Protein AF-A0A7S3S0P4-F1 (afdb_monomer_lite)

Foldseek 3Di:
DVVVVVVVVVLVVVVVVLCVVLVVLVVVLVVCVVVLVPDPDVVVSVVVVVVSVVSVVVNVVVVVVSVVVVVVVVVVVVVVVVVVVVVVCCQAQFDQDPNDTDHHPVRVVVVVVVVVVVVVVVVVVVVVVVVVVVVVVVVVVVVVVVVVVVVVVVVVVVVVVVVVVVVVVVVD

Secondary structure (DSSP, 8-state):
-HHHHHHHHHHHHHHHHHHHHHHHHHHHHHHHHHHHHT---HHHHHHHHHHHHHHHHHHHHHHHHHHHHHHHHHHHHHHHHHHHHHHHHHHHH-EEETTEEE--HHHHHHHHHHHHHHHHHHHHHHHHHHHHHHHHHHHHHHHHHHHHHHHHHHHHHHHHHHHHHHHHHHT-

Sequence (172 aa):
RIVEENNRLDRYEALQIEAVTSGRKNAAIEMKWADLLNMDIPQELNDTLQFQKNACNQIIETKDRRIRDFQTELKNKDEEYVKMLKQQAADIGGETRGGKVSPGIIGKMREQYHTLRRHYEHQLEEIEAAFEAERAEHLRKNKEDIEELFEKRRHMEESEFLEKRQERERGF

pLDDT: mean 92.05, std 7.67, range [45.62, 98.06]

Radius of gyration: 51.91 Å; chains: 1; bounding box: 115×18×142 Å

Organism: NCBI:txid141414

InterPro domains:
  IPR039505 Dynein regulatory complex protein 1/2, N-terminal [PF14772] (3-92)
  IPR039750 Dynein regulatory complex protein [PTHR21625] (4-169)

Structure (mmCIF, N/CA/C/O backbone):
data_AF-A0A7S3S0P4-F1
#
_entry.id   AF-A0A7S3S0P4-F1
#
loop_
_atom_site.group_PDB
_atom_site.id
_atom_site.type_symbol
_atom_site.label_atom_id
_atom_site.label_alt_id
_atom_site.label_comp_id
_atom_site.label_asym_id
_atom_site.label_entity_id
_atom_site.label_seq_id
_atom_site.pdbx_PDB_ins_code
_atom_site.Cartn_x
_atom_site.Cartn_y
_atom_site.Cartn_z
_atom_site.occupancy
_atom_site.B_iso_or_equiv
_atom_site.auth_seq_id
_atom_site.auth_comp_id
_atom_site.auth_asym_id
_atom_site.auth_atom_id
_atom_site.pdbx_PDB_model_num
ATOM 1 N N . ARG A 1 1 ? 4.643 5.233 11.124 1.00 70.44 1 ARG A N 1
ATOM 2 C CA . ARG A 1 1 ? 5.367 4.404 12.121 1.00 70.44 1 ARG A CA 1
ATOM 3 C C . ARG A 1 1 ? 5.301 5.027 13.513 1.00 70.44 1 ARG A C 1
ATOM 5 O O . ARG A 1 1 ? 4.556 4.492 14.307 1.00 70.44 1 ARG A O 1
ATOM 12 N N . ILE A 1 2 ? 5.943 6.171 13.791 1.00 83.50 2 ILE A N 1
ATOM 13 C CA . ILE A 1 2 ? 5.900 6.803 15.134 1.00 83.50 2 ILE A CA 1
ATOM 14 C C . ILE A 1 2 ? 4.466 7.154 15.577 1.00 83.50 2 ILE A C 1
ATOM 16 O O . ILE A 1 2 ? 4.064 6.803 16.675 1.00 83.50 2 ILE A O 1
ATOM 20 N N . VAL A 1 3 ? 3.668 7.769 14.698 1.00 85.38 3 VAL A N 1
ATOM 21 C CA . VAL A 1 3 ? 2.269 8.138 15.005 1.00 85.38 3 VAL A CA 1
ATOM 22 C C . VAL A 1 3 ? 1.397 6.917 15.312 1.00 85.38 3 VAL A C 1
ATOM 24 O O . VAL A 1 3 ? 0.601 6.935 16.236 1.00 85.38 3 VAL A O 1
ATOM 27 N N . GLU A 1 4 ? 1.561 5.833 14.558 1.00 85.38 4 GLU A N 1
ATOM 28 C CA . GLU A 1 4 ? 0.773 4.611 14.751 1.00 85.38 4 GLU A CA 1
ATOM 29 C C . GLU A 1 4 ? 1.174 3.853 16.017 1.00 85.38 4 GLU A C 1
ATOM 31 O O . GLU A 1 4 ? 0.318 3.288 16.695 1.00 85.38 4 GLU A O 1
ATOM 36 N N . GLU A 1 5 ? 2.460 3.898 16.360 1.00 88.50 5 GLU A N 1
ATOM 37 C CA . GLU A 1 5 ? 2.969 3.360 17.616 1.00 88.50 5 GLU A CA 1
ATOM 38 C C . GLU A 1 5 ? 2.423 4.147 18.814 1.00 88.50 5 GLU A C 1
ATOM 40 O O . GLU A 1 5 ? 1.915 3.538 19.752 1.00 88.50 5 GLU A O 1
ATOM 45 N N . ASN A 1 6 ? 2.428 5.483 18.746 1.00 91.25 6 ASN A N 1
ATOM 46 C CA . ASN A 1 6 ? 1.815 6.335 19.768 1.00 91.25 6 ASN A CA 1
ATOM 47 C C . ASN A 1 6 ? 0.318 6.046 19.905 1.00 91.25 6 ASN A C 1
ATOM 49 O O . ASN A 1 6 ? -0.144 5.746 20.999 1.00 91.25 6 ASN A O 1
ATOM 53 N N . ASN A 1 7 ? -0.420 5.993 18.793 1.00 88.81 7 ASN A N 1
ATOM 54 C CA . ASN A 1 7 ? -1.842 5.656 18.825 1.00 88.81 7 ASN A CA 1
ATOM 55 C C . ASN A 1 7 ? -2.086 4.269 19.443 1.00 88.81 7 ASN A C 1
ATOM 57 O O . ASN A 1 7 ? -3.104 4.053 20.095 1.00 88.81 7 ASN A O 1
ATOM 61 N N . ARG A 1 8 ? -1.181 3.299 19.243 1.00 91.00 8 ARG A N 1
ATOM 62 C CA . ARG A 1 8 ? -1.280 1.979 19.886 1.00 91.00 8 ARG A CA 1
ATOM 63 C C . ARG A 1 8 ? -1.091 2.072 21.397 1.00 91.00 8 ARG A C 1
ATOM 65 O O . ARG A 1 8 ? -1.826 1.406 22.125 1.00 91.00 8 ARG A O 1
ATOM 72 N N . LEU A 1 9 ? -0.129 2.869 21.851 1.00 93.69 9 LEU A N 1
ATOM 73 C CA . LEU A 1 9 ? 0.117 3.108 23.272 1.00 93.69 9 LEU A CA 1
ATOM 74 C C . LEU A 1 9 ? -1.079 3.806 23.929 1.00 93.69 9 LEU A C 1
ATOM 76 O O . LEU A 1 9 ? -1.576 3.303 24.932 1.00 93.69 9 LEU A O 1
ATOM 80 N N . ASP A 1 10 ? -1.627 4.849 23.304 1.00 91.94 10 ASP A N 1
ATOM 81 C CA . ASP A 1 10 ? -2.805 5.571 23.804 1.00 91.94 10 ASP A CA 1
ATOM 82 C C . ASP A 1 10 ? -4.026 4.643 23.939 1.00 91.94 10 ASP A C 1
ATOM 84 O O . ASP A 1 10 ? -4.786 4.695 24.913 1.00 91.94 10 ASP A O 1
ATOM 88 N N . ARG A 1 11 ? -4.217 3.725 22.976 1.00 91.44 11 ARG A N 1
ATOM 89 C CA . ARG A 1 11 ? -5.277 2.704 23.051 1.00 91.44 11 ARG A CA 1
ATOM 90 C C . ARG A 1 11 ? -5.105 1.787 24.256 1.00 91.44 11 ARG A C 1
ATOM 92 O O . ARG A 1 11 ? -6.102 1.464 24.910 1.00 91.44 11 ARG A O 1
ATOM 99 N N . TYR A 1 12 ? -3.870 1.355 24.501 1.00 94.12 12 TYR A N 1
ATOM 100 C CA . TYR A 1 12 ? -3.522 0.463 25.599 1.00 94.12 12 TYR A CA 1
ATOM 101 C C . TYR A 1 12 ? -3.721 1.150 26.952 1.00 94.12 12 TYR A C 1
ATOM 103 O O . TYR A 1 12 ? -4.378 0.595 27.832 1.00 94.12 12 TYR A O 1
ATOM 111 N N . GLU A 1 13 ? -3.240 2.385 27.089 1.00 95.06 13 GLU A N 1
ATOM 112 C CA . GLU A 1 13 ? -3.401 3.180 28.304 1.00 95.06 13 GLU A CA 1
ATOM 113 C C . GLU A 1 13 ? -4.881 3.391 28.638 1.00 95.06 13 GLU A C 1
ATOM 115 O O . GLU A 1 13 ? -5.324 3.088 29.745 1.00 95.06 13 GLU A O 1
ATOM 120 N N . ALA A 1 14 ? -5.690 3.821 27.670 1.00 91.88 14 ALA A N 1
ATOM 121 C CA . ALA A 1 14 ? -7.108 4.048 27.925 1.00 91.88 14 ALA A CA 1
ATOM 122 C C . ALA A 1 14 ? -7.893 2.749 28.212 1.00 91.88 14 ALA A C 1
ATOM 124 O O . ALA A 1 14 ? -8.863 2.780 28.968 1.00 91.88 14 ALA A O 1
ATOM 125 N N . LEU A 1 15 ? -7.459 1.592 27.694 1.00 94.81 15 LEU A N 1
ATOM 126 C CA . LEU A 1 15 ? -7.995 0.286 28.107 1.00 94.81 15 LEU A CA 1
ATOM 127 C C . LEU A 1 15 ? -7.645 -0.048 29.558 1.00 94.81 15 LEU A C 1
ATOM 129 O O . LEU A 1 15 ? -8.496 -0.532 30.303 1.00 94.81 15 LEU A O 1
ATOM 133 N N . GLN A 1 16 ? -6.406 0.221 29.965 1.00 96.00 16 GLN A N 1
ATOM 134 C CA . GLN A 1 16 ? -5.958 -0.001 31.333 1.00 96.00 16 GLN A CA 1
ATOM 135 C C . GLN A 1 16 ? -6.712 0.901 32.318 1.00 96.00 16 GLN A C 1
ATOM 137 O O . GLN A 1 16 ? -7.158 0.430 33.365 1.00 96.00 16 GLN A O 1
ATOM 142 N N . ILE A 1 17 ? -6.915 2.174 31.967 1.00 94.62 17 ILE A N 1
ATOM 143 C CA . ILE A 1 17 ? -7.706 3.120 32.764 1.00 94.62 17 ILE A CA 1
ATOM 144 C C . ILE A 1 17 ? -9.149 2.630 32.913 1.00 94.62 17 ILE A C 1
ATOM 146 O O . ILE A 1 17 ? -9.667 2.613 34.033 1.00 94.62 17 ILE A O 1
ATOM 150 N N . GLU A 1 18 ? -9.793 2.198 31.824 1.00 94.56 18 GLU A N 1
ATOM 151 C CA . GLU A 1 18 ? -11.163 1.672 31.874 1.00 94.56 18 GLU A CA 1
ATOM 152 C C . GLU A 1 18 ? -11.242 0.401 32.729 1.00 94.56 18 GLU A C 1
ATOM 154 O O . GLU A 1 18 ? -12.129 0.283 33.574 1.00 94.56 18 GLU A O 1
ATOM 159 N N . ALA A 1 19 ? -10.284 -0.521 32.587 1.00 95.44 19 ALA A N 1
ATOM 160 C CA . ALA A 1 19 ? -10.232 -1.751 33.374 1.00 95.44 19 ALA A CA 1
ATOM 161 C C . ALA A 1 19 ? -10.102 -1.468 34.880 1.00 95.44 19 ALA A C 1
ATOM 163 O O . ALA A 1 19 ? -10.850 -2.027 35.685 1.00 95.44 19 ALA A O 1
ATOM 164 N N . VAL A 1 20 ? -9.200 -0.560 35.270 1.00 96.62 20 VAL A N 1
ATOM 165 C CA . VAL A 1 20 ? -9.016 -0.166 36.675 1.00 96.62 20 VAL A CA 1
ATOM 166 C C . VAL A 1 20 ? -10.255 0.558 37.207 1.00 96.62 20 VAL A C 1
ATOM 168 O O . VAL A 1 20 ? -10.722 0.264 38.308 1.00 96.62 20 VAL A O 1
ATOM 171 N N . THR A 1 21 ? -10.812 1.490 36.434 1.00 95.06 21 THR A N 1
ATOM 172 C CA . THR A 1 21 ? -11.960 2.306 36.855 1.00 95.06 21 THR A CA 1
ATOM 173 C C . THR A 1 21 ? -13.228 1.466 36.984 1.00 95.06 21 THR A C 1
ATOM 175 O O . THR A 1 21 ? -13.890 1.512 38.022 1.00 95.06 21 THR A O 1
ATOM 178 N N . SER A 1 22 ? -13.551 0.653 35.973 1.00 94.50 22 SER A N 1
ATOM 179 C CA . SER A 1 22 ? -14.679 -0.282 36.022 1.00 94.50 22 SER A CA 1
ATOM 180 C C . SER A 1 22 ? -14.488 -1.324 37.121 1.00 94.50 22 SER A C 1
ATOM 182 O O . SER A 1 22 ? -15.453 -1.626 37.817 1.00 94.50 22 SER A O 1
ATOM 184 N N . GLY A 1 23 ? -1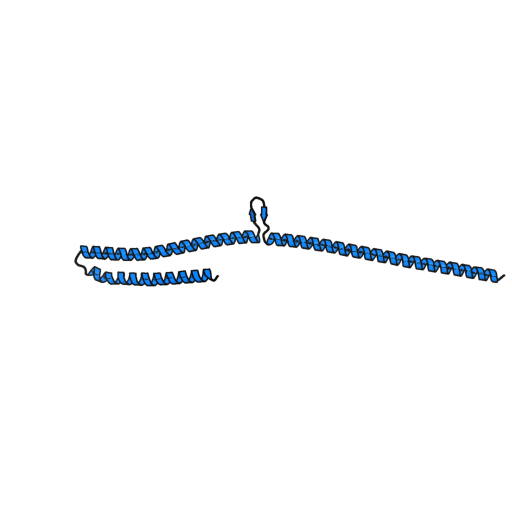3.265 -1.824 37.334 1.00 96.19 23 GLY A N 1
ATOM 185 C CA . GLY A 1 23 ? -12.962 -2.767 38.411 1.00 96.19 23 GLY A CA 1
ATOM 186 C C . GLY A 1 23 ? -13.259 -2.194 39.798 1.00 96.19 23 GLY A C 1
ATOM 187 O O . GLY A 1 23 ? -13.929 -2.840 40.601 1.00 96.19 23 GLY A O 1
ATOM 188 N N . ARG A 1 24 ? -12.846 -0.946 40.061 1.00 96.00 24 ARG A N 1
ATOM 189 C CA . ARG A 1 24 ? -13.159 -0.245 41.321 1.00 96.00 24 ARG A CA 1
ATOM 190 C C . ARG A 1 24 ? -14.661 -0.035 41.513 1.00 96.00 24 ARG A C 1
ATOM 192 O O . ARG A 1 24 ? -15.166 -0.269 42.607 1.00 96.00 24 ARG A O 1
ATOM 199 N N . LYS A 1 25 ? -15.376 0.381 40.462 1.00 95.19 25 LYS A N 1
ATOM 200 C CA . LYS A 1 25 ? -16.836 0.565 40.518 1.00 95.19 25 LYS A CA 1
ATOM 201 C C . LYS A 1 25 ? -17.569 -0.761 40.754 1.00 95.19 25 LYS A C 1
ATOM 203 O O . LYS A 1 25 ? -18.453 -0.809 41.599 1.00 95.19 25 LYS A O 1
ATOM 208 N N . ASN A 1 26 ? -17.158 -1.834 40.076 1.00 95.62 26 ASN A N 1
ATOM 209 C CA . ASN A 1 26 ? -17.705 -3.177 40.277 1.00 95.62 26 ASN A CA 1
ATOM 210 C C . ASN A 1 26 ? -17.504 -3.660 41.717 1.00 95.62 26 ASN A C 1
ATOM 212 O O . ASN A 1 26 ? -18.445 -4.158 42.319 1.00 95.62 26 ASN A O 1
ATOM 216 N N . ALA A 1 27 ? -16.310 -3.474 42.290 1.00 96.12 27 ALA A N 1
ATOM 217 C CA . ALA A 1 27 ? -16.053 -3.847 43.681 1.00 96.12 27 ALA A CA 1
ATOM 218 C C . ALA A 1 27 ? -16.956 -3.080 44.663 1.00 96.12 27 ALA A C 1
ATOM 220 O O . ALA A 1 27 ? -17.485 -3.668 45.600 1.00 96.12 27 ALA A O 1
ATOM 221 N N . ALA A 1 28 ? -17.180 -1.782 44.428 1.00 93.56 28 ALA A N 1
ATOM 222 C CA . ALA A 1 28 ? -18.071 -0.974 45.260 1.00 93.56 28 ALA A CA 1
ATOM 223 C C . ALA A 1 28 ? -19.542 -1.426 45.182 1.00 93.56 28 ALA A C 1
ATOM 225 O O . ALA A 1 28 ? -20.232 -1.425 46.201 1.00 93.56 28 ALA A O 1
ATOM 226 N N . ILE A 1 29 ? -20.007 -1.823 43.992 1.00 94.19 29 ILE A N 1
ATOM 227 C CA . ILE A 1 29 ? -21.337 -2.419 43.789 1.00 94.19 29 ILE A CA 1
ATOM 228 C C . ILE A 1 29 ? -21.431 -3.748 44.546 1.00 94.19 29 ILE A C 1
ATOM 230 O O . ILE A 1 29 ? -22.373 -3.957 45.305 1.00 94.19 29 ILE A O 1
ATOM 234 N N . GLU A 1 30 ? -20.417 -4.605 44.405 1.00 93.44 30 GLU A N 1
ATOM 235 C CA . GLU A 1 30 ? -20.391 -5.934 45.019 1.00 93.44 30 GLU A CA 1
ATOM 236 C C . GLU A 1 30 ? -20.484 -5.870 46.550 1.00 93.44 30 GLU A C 1
ATOM 238 O O . GLU A 1 30 ? -21.271 -6.583 47.170 1.00 93.44 30 GLU A O 1
ATOM 243 N N . MET A 1 31 ? -19.739 -4.948 47.169 1.00 92.81 31 MET A N 1
ATOM 244 C CA . MET A 1 31 ? -19.744 -4.756 48.623 1.00 92.81 31 MET A CA 1
ATOM 245 C C . MET A 1 31 ? -21.117 -4.352 49.178 1.00 92.81 31 MET A C 1
ATOM 247 O O . MET A 1 31 ? -21.402 -4.603 50.346 1.00 92.81 31 MET A O 1
ATOM 251 N N . LYS A 1 32 ? -21.972 -3.729 48.362 1.00 92.06 32 LYS A N 1
ATOM 252 C CA . LYS A 1 32 ? -23.275 -3.215 48.796 1.00 92.06 32 LYS A CA 1
ATOM 253 C C . LYS A 1 32 ? -24.393 -4.255 48.771 1.00 92.06 32 LYS A C 1
ATOM 255 O O . LYS A 1 32 ? -25.439 -4.008 49.369 1.00 92.06 32 LYS A O 1
ATOM 260 N N . TRP A 1 33 ? -24.192 -5.415 48.144 1.00 90.75 33 TRP A N 1
ATOM 261 C CA . TRP A 1 33 ? -25.196 -6.486 48.143 1.00 90.75 33 TRP A CA 1
ATOM 262 C C . TRP A 1 33 ? -25.470 -7.041 49.541 1.00 90.75 33 TRP A C 1
ATOM 264 O O . TRP A 1 33 ? -26.622 -7.308 49.876 1.00 90.75 33 TRP A O 1
ATOM 274 N N . ALA A 1 34 ? -24.434 -7.159 50.375 1.00 88.94 34 ALA A N 1
ATOM 275 C CA . ALA A 1 34 ? -24.577 -7.606 51.758 1.00 88.94 34 ALA A CA 1
ATOM 276 C C . ALA A 1 34 ? -25.412 -6.629 52.606 1.00 88.94 34 ALA A C 1
ATOM 278 O O . ALA A 1 34 ? -26.232 -7.069 53.407 1.00 88.94 34 ALA A O 1
ATOM 279 N N . ASP A 1 35 ? -25.251 -5.317 52.403 1.00 88.88 35 ASP A N 1
ATOM 280 C CA . ASP A 1 35 ? -26.045 -4.294 53.100 1.00 88.88 35 ASP A CA 1
ATOM 281 C C . ASP A 1 35 ? -27.528 -4.377 52.697 1.00 88.88 35 ASP A C 1
ATOM 283 O O . ASP A 1 35 ? -28.408 -4.331 53.552 1.00 88.88 35 ASP A O 1
ATOM 287 N N . LEU A 1 36 ? -27.802 -4.552 51.398 1.00 89.81 36 LEU A N 1
ATOM 288 C CA . LEU A 1 36 ? -29.158 -4.637 50.837 1.00 89.81 36 LEU A CA 1
ATOM 289 C C . LEU A 1 36 ? -29.971 -5.806 51.408 1.00 89.81 36 LEU A C 1
ATOM 291 O O . LEU A 1 36 ? -31.169 -5.670 51.633 1.00 89.81 36 LEU A O 1
ATOM 295 N N . LEU A 1 37 ? -29.325 -6.949 51.654 1.00 89.38 37 LEU A N 1
ATOM 296 C CA . LEU A 1 37 ? -29.965 -8.141 52.223 1.00 89.38 37 LEU A CA 1
ATOM 297 C C . LEU A 1 37 ? -30.481 -7.930 53.654 1.00 89.38 37 LEU A C 1
ATOM 299 O O . LEU A 1 37 ? -31.365 -8.663 54.085 1.00 89.38 37 LEU A O 1
ATOM 303 N N . ASN A 1 38 ? -29.935 -6.947 54.373 1.00 91.62 38 ASN A N 1
ATOM 304 C CA . ASN A 1 38 ? -30.277 -6.648 55.763 1.00 91.62 38 ASN A CA 1
ATOM 305 C C . ASN A 1 38 ? -31.216 -5.432 55.901 1.00 91.62 38 ASN A C 1
ATOM 307 O O . ASN A 1 38 ? -31.409 -4.936 57.008 1.00 91.62 38 ASN A O 1
ATOM 311 N N . MET A 1 39 ? -31.758 -4.903 54.797 1.00 92.12 39 MET A N 1
ATOM 312 C CA . MET A 1 39 ? -32.670 -3.756 54.822 1.00 92.12 39 MET A CA 1
ATOM 313 C C . MET A 1 39 ? -34.123 -4.196 55.032 1.00 92.12 39 MET A C 1
ATOM 315 O O . MET A 1 39 ? -34.704 -4.868 54.183 1.00 92.12 39 MET A O 1
ATOM 319 N N . ASP A 1 40 ? -34.733 -3.731 56.123 1.00 91.94 40 ASP A N 1
ATOM 320 C CA . ASP A 1 40 ? -36.109 -4.091 56.500 1.00 91.94 40 ASP A CA 1
ATOM 321 C C . ASP A 1 40 ? -37.179 -3.126 55.955 1.00 91.94 40 ASP A C 1
ATOM 323 O O . ASP A 1 40 ? -38.371 -3.436 55.989 1.00 91.94 40 ASP A O 1
ATOM 327 N N . ILE A 1 41 ? -36.781 -1.949 55.450 1.00 95.06 41 ILE A N 1
ATOM 328 C CA . ILE A 1 41 ? -37.698 -0.923 54.930 1.00 95.06 41 ILE A CA 1
ATOM 329 C C . ILE A 1 41 ? -37.801 -1.051 53.398 1.00 95.06 41 ILE A C 1
ATOM 331 O O . ILE A 1 41 ? -36.842 -0.735 52.690 1.00 95.06 41 ILE A O 1
ATOM 335 N N . PRO A 1 42 ? -38.965 -1.448 52.839 1.00 92.69 42 PRO A N 1
ATOM 336 C CA . PRO A 1 42 ? -39.091 -1.735 51.405 1.00 92.69 42 PRO A CA 1
ATOM 337 C C . PRO A 1 42 ? -38.805 -0.546 50.477 1.00 92.69 42 PRO A C 1
ATOM 339 O O . PRO A 1 42 ? -38.289 -0.733 49.377 1.00 92.69 42 PRO A O 1
ATOM 342 N N . GLN A 1 43 ? -39.146 0.675 50.899 1.00 94.38 43 GLN A N 1
ATOM 343 C CA . GLN A 1 43 ? -38.901 1.891 50.113 1.00 94.38 43 GLN A CA 1
ATOM 344 C C . GLN A 1 43 ? -37.400 2.191 50.000 1.00 94.38 43 GLN A C 1
ATOM 346 O O . GLN A 1 43 ? -36.899 2.374 48.894 1.00 94.38 43 GLN A O 1
ATOM 351 N N . GLU A 1 44 ? -36.672 2.136 51.116 1.00 93.56 44 GLU A N 1
ATOM 352 C CA . GLU A 1 44 ? -35.218 2.349 51.150 1.00 93.56 44 GLU A CA 1
ATOM 353 C C . GLU A 1 44 ? -34.460 1.268 50.367 1.00 93.56 44 GLU A C 1
ATOM 355 O O . GLU A 1 44 ? -33.502 1.566 49.643 1.00 93.56 44 GLU A O 1
ATOM 360 N N . LEU A 1 45 ? -34.924 0.016 50.454 1.00 94.19 45 LEU A N 1
ATOM 361 C CA . LEU A 1 45 ? -34.391 -1.091 49.665 1.00 94.19 45 LEU A CA 1
ATOM 362 C C . LEU A 1 45 ? -34.559 -0.833 48.164 1.00 94.19 45 LEU A C 1
ATOM 364 O O . LEU A 1 45 ? -33.602 -0.974 47.400 1.00 94.19 45 LEU A O 1
ATOM 368 N N . ASN A 1 46 ? -35.757 -0.432 47.731 1.00 94.62 46 ASN A N 1
ATOM 369 C CA . ASN A 1 46 ? -36.011 -0.112 46.329 1.00 94.62 46 ASN A CA 1
ATOM 370 C C . ASN A 1 46 ? -35.118 1.037 45.840 1.00 94.62 46 ASN A C 1
ATOM 372 O O . ASN A 1 46 ? -34.506 0.912 44.780 1.00 94.62 46 ASN A O 1
ATOM 376 N N . ASP A 1 47 ? -34.992 2.119 46.607 1.00 94.75 47 ASP A N 1
ATOM 377 C CA . ASP A 1 47 ? -34.164 3.268 46.226 1.00 94.75 47 ASP A CA 1
ATOM 378 C C . ASP A 1 47 ? -32.686 2.877 46.079 1.00 94.75 47 ASP A C 1
ATOM 380 O O . ASP A 1 47 ? -32.024 3.235 45.098 1.00 94.75 47 ASP A O 1
ATOM 384 N N . THR A 1 48 ? -32.180 2.055 47.000 1.00 93.56 48 THR A N 1
ATOM 385 C CA . THR A 1 48 ? -30.798 1.560 46.957 1.00 93.56 48 THR A CA 1
ATOM 386 C C . THR A 1 48 ? -30.579 0.580 45.796 1.00 93.56 48 THR A C 1
ATOM 388 O O . THR A 1 48 ? -29.542 0.636 45.131 1.00 93.56 48 THR A O 1
ATOM 391 N N . LEU A 1 49 ? -31.561 -0.271 45.472 1.00 94.44 49 LEU A N 1
ATOM 392 C CA . LEU A 1 49 ? -31.525 -1.134 44.284 1.00 94.44 49 LEU A CA 1
ATOM 393 C C . LEU A 1 49 ? -31.519 -0.324 42.982 1.00 94.44 49 LEU A C 1
ATOM 395 O O . LEU A 1 49 ? -30.763 -0.652 42.065 1.00 94.44 49 LEU A O 1
ATOM 399 N N . GLN A 1 50 ? -32.313 0.749 42.891 1.00 95.94 50 GLN A N 1
ATOM 400 C CA . GLN A 1 50 ? -32.270 1.648 41.733 1.00 95.94 50 GLN A CA 1
ATOM 401 C C . GLN A 1 50 ? -30.900 2.319 41.607 1.00 95.94 50 GLN A C 1
ATOM 403 O O . GLN A 1 50 ? -30.363 2.410 40.501 1.00 95.94 50 GLN A O 1
ATOM 408 N N . PHE A 1 51 ? -30.292 2.730 42.723 1.00 94.81 51 PHE A N 1
ATOM 409 C CA . PHE A 1 51 ? -28.937 3.272 42.715 1.00 94.81 51 PHE A CA 1
ATOM 410 C C . PHE A 1 51 ? -27.912 2.252 42.193 1.00 94.81 51 PHE A C 1
ATOM 412 O O . PHE A 1 51 ? -27.142 2.579 41.289 1.00 94.81 51 PHE A O 1
ATOM 419 N N . GLN A 1 52 ? -27.940 1.005 42.685 1.00 94.75 52 GLN A N 1
ATOM 420 C CA . GLN A 1 52 ? -27.044 -0.056 42.201 1.00 94.75 52 GLN A CA 1
ATOM 421 C C . GLN A 1 52 ? -27.251 -0.359 40.716 1.00 94.75 52 GLN A C 1
ATOM 423 O O . GLN A 1 52 ? -26.288 -0.461 39.957 1.00 94.75 52 GLN A O 1
ATOM 428 N N . LYS A 1 53 ? -28.508 -0.440 40.269 1.00 95.88 53 LYS A N 1
ATOM 429 C CA . LYS A 1 53 ? -28.847 -0.644 38.857 1.00 95.88 53 LYS A CA 1
ATOM 430 C C . LYS A 1 53 ? -28.284 0.475 37.980 1.00 95.88 53 LYS A C 1
ATOM 432 O O . LYS A 1 53 ? -27.689 0.198 36.941 1.00 95.88 53 LYS A O 1
ATOM 437 N N . ASN A 1 54 ? -28.431 1.727 38.406 1.00 96.69 54 ASN A N 1
ATOM 438 C CA . ASN A 1 54 ? -27.882 2.873 37.687 1.00 96.69 54 ASN A CA 1
ATOM 439 C C . ASN A 1 54 ? -26.347 2.846 37.659 1.00 96.69 54 ASN A C 1
ATOM 441 O O . ASN A 1 54 ? -25.758 3.137 36.620 1.00 96.69 54 ASN A O 1
ATOM 445 N N . ALA A 1 55 ? -25.694 2.440 38.751 1.00 95.38 55 ALA A N 1
ATOM 446 C CA . ALA A 1 55 ? -24.243 2.273 38.793 1.00 95.38 55 ALA A CA 1
ATOM 447 C C . ALA A 1 55 ? -23.756 1.182 37.817 1.00 95.38 55 ALA A C 1
ATOM 449 O O . ALA A 1 55 ? -22.798 1.412 37.077 1.00 95.38 55 ALA A O 1
ATOM 450 N N . CYS A 1 56 ? -24.446 0.037 37.744 1.00 96.50 56 CYS A N 1
ATOM 451 C CA . CYS A 1 56 ? -24.178 -1.006 36.747 1.00 96.50 56 CYS A CA 1
ATOM 452 C C . CYS A 1 56 ? -24.352 -0.484 35.313 1.00 96.50 56 CYS A C 1
ATOM 454 O O . CYS A 1 56 ? -23.476 -0.692 34.473 1.00 96.50 56 CYS A O 1
ATOM 456 N N . ASN A 1 57 ? -25.449 0.230 35.040 1.00 97.44 57 ASN A N 1
ATOM 457 C CA . ASN A 1 57 ? -25.719 0.797 33.718 1.00 97.44 57 ASN A CA 1
ATOM 458 C C . ASN A 1 57 ? -24.617 1.769 33.284 1.00 97.44 57 ASN A C 1
ATOM 460 O O . ASN A 1 57 ? -24.139 1.674 32.160 1.00 97.44 57 ASN A O 1
ATOM 464 N N . GLN A 1 58 ? -24.135 2.631 34.184 1.00 96.38 58 GLN A N 1
ATOM 465 C CA . GLN A 1 58 ? -23.030 3.545 33.878 1.00 96.38 58 GLN A CA 1
ATOM 466 C C . GLN A 1 58 ? -21.741 2.810 33.479 1.00 96.38 58 GLN A C 1
ATOM 468 O O . GLN A 1 58 ? -20.998 3.298 32.634 1.00 96.38 58 GLN A O 1
ATOM 473 N N . ILE A 1 59 ? -21.450 1.648 34.075 1.00 96.44 59 ILE A N 1
ATOM 474 C CA . ILE A 1 59 ? -20.277 0.830 33.715 1.00 96.44 59 ILE A CA 1
ATOM 475 C C . ILE A 1 59 ? -20.452 0.191 32.334 1.00 96.44 59 ILE A C 1
ATOM 477 O O . ILE A 1 59 ? -19.493 0.076 31.572 1.00 96.44 59 ILE A O 1
ATOM 481 N N . ILE A 1 60 ? -21.667 -0.252 32.015 1.00 96.75 60 ILE A N 1
ATOM 482 C CA . ILE A 1 60 ? -21.982 -0.798 30.693 1.00 96.75 60 ILE A CA 1
ATOM 483 C C . ILE A 1 60 ? -21.847 0.306 29.641 1.00 96.75 60 ILE A C 1
ATOM 485 O O . ILE A 1 60 ? -21.155 0.117 28.648 1.00 96.75 60 ILE A O 1
ATOM 489 N N . GLU A 1 61 ? -22.396 1.493 29.899 1.00 97.38 61 GLU A N 1
ATOM 490 C CA . GLU A 1 61 ? -22.324 2.635 28.986 1.00 97.38 61 GLU A CA 1
ATOM 491 C C . GLU A 1 61 ? -20.883 3.073 28.679 1.00 97.38 61 GLU A C 1
ATOM 493 O O . GLU A 1 61 ? -20.575 3.389 27.523 1.00 97.38 61 GLU A O 1
ATOM 498 N N . THR A 1 62 ? -19.978 3.080 29.670 1.00 95.75 62 THR A N 1
ATOM 499 C CA . THR A 1 62 ? -18.561 3.418 29.431 1.00 95.75 62 THR A CA 1
ATOM 500 C C . THR A 1 62 ? -17.874 2.372 28.560 1.00 95.75 62 THR A C 1
ATOM 502 O O . THR A 1 62 ? -17.173 2.733 27.609 1.00 95.75 62 THR A O 1
ATOM 505 N N . LYS A 1 63 ? -18.136 1.083 28.806 1.00 95.75 63 LYS A N 1
ATOM 506 C CA . LYS A 1 63 ? -17.625 -0.020 27.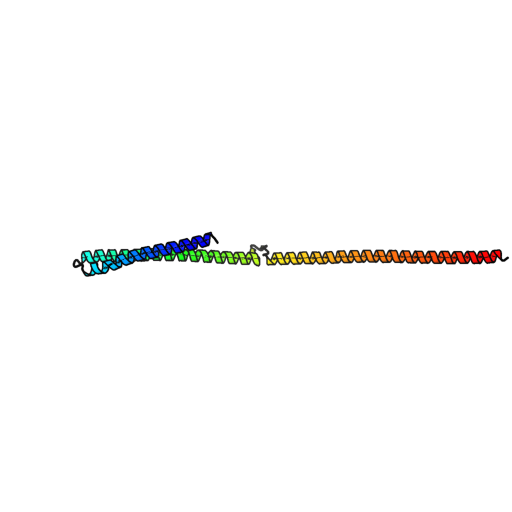979 1.00 95.75 63 LYS A CA 1
ATOM 507 C C . LYS A 1 63 ? -18.181 0.029 26.560 1.00 95.75 63 LYS A C 1
ATOM 509 O O . LYS A 1 63 ? -17.407 -0.044 25.610 1.00 95.75 63 LYS A O 1
ATOM 514 N N . ASP A 1 64 ? -19.482 0.237 26.399 1.00 97.62 64 ASP A N 1
ATOM 515 C CA . ASP A 1 64 ? -20.141 0.337 25.094 1.00 97.62 64 ASP A CA 1
ATOM 516 C C . ASP A 1 64 ? -19.652 1.542 24.293 1.00 97.62 64 ASP A C 1
ATOM 518 O O . ASP A 1 64 ? -19.529 1.484 23.066 1.00 97.62 64 ASP A O 1
ATOM 522 N N . ARG A 1 65 ? -19.358 2.661 24.963 1.00 95.94 65 ARG A N 1
ATOM 523 C CA . ARG A 1 65 ? -18.691 3.800 24.327 1.00 95.94 65 ARG A CA 1
ATOM 524 C C . ARG A 1 65 ? -17.306 3.401 23.827 1.00 95.94 65 ARG A C 1
ATOM 526 O O . ARG A 1 65 ? -17.002 3.636 22.662 1.00 95.94 65 ARG A O 1
ATOM 533 N N . ARG A 1 66 ? -16.501 2.741 24.663 1.00 94.25 66 ARG A N 1
ATOM 534 C CA . ARG A 1 66 ? -15.150 2.314 24.283 1.00 94.25 66 ARG A CA 1
ATOM 535 C C . ARG A 1 66 ? -15.151 1.314 23.124 1.00 94.25 66 ARG A C 1
ATOM 537 O O . ARG A 1 66 ? -14.298 1.400 22.245 1.00 94.25 66 ARG A O 1
ATOM 544 N N . ILE A 1 67 ? -16.119 0.398 23.096 1.00 95.50 67 ILE A N 1
ATOM 545 C CA . ILE A 1 67 ? -16.322 -0.542 21.986 1.00 95.50 67 ILE A CA 1
ATOM 546 C C . ILE A 1 67 ? -16.611 0.219 20.686 1.00 95.50 67 ILE A C 1
ATOM 548 O O . ILE A 1 67 ? -15.974 -0.057 19.670 1.00 95.50 67 ILE A O 1
ATOM 552 N N . ARG A 1 68 ? -17.520 1.202 20.712 1.00 97.38 68 ARG A N 1
ATOM 553 C CA . ARG A 1 68 ? -17.851 2.026 19.535 1.00 97.38 68 ARG A CA 1
ATOM 554 C C . ARG A 1 68 ? -16.660 2.831 19.020 1.00 97.38 68 ARG A C 1
ATOM 556 O O . ARG A 1 68 ? -16.473 2.920 17.804 1.00 97.38 68 ARG A O 1
ATOM 563 N N . ASP A 1 69 ? -15.849 3.376 19.923 1.00 94.19 69 ASP A N 1
ATOM 564 C CA . ASP A 1 69 ? -14.630 4.103 19.559 1.00 94.19 69 ASP A CA 1
ATOM 565 C C . ASP A 1 69 ? -13.667 3.181 18.786 1.00 94.19 69 ASP A C 1
ATOM 567 O O . ASP A 1 69 ? -13.216 3.527 17.693 1.00 94.19 69 ASP A O 1
ATOM 571 N N . PHE A 1 70 ? -13.432 1.958 19.280 1.00 93.12 70 PHE A N 1
ATOM 572 C CA . PHE A 1 70 ? -12.582 0.980 18.593 1.00 93.12 70 PHE A CA 1
ATOM 573 C C . PHE A 1 70 ? -13.159 0.462 17.278 1.00 93.12 70 PHE A C 1
ATOM 575 O O . PHE A 1 70 ? -12.413 0.281 16.319 1.00 93.12 70 PHE A O 1
ATOM 582 N N . GLN A 1 71 ? -14.470 0.244 17.197 1.00 96.12 71 GLN A N 1
ATOM 583 C CA . GLN A 1 71 ? -15.120 -0.140 15.941 1.00 96.12 71 GLN A CA 1
ATOM 584 C C . GLN A 1 71 ? -14.958 0.943 14.870 1.00 96.12 71 GLN A C 1
ATOM 586 O O . GLN A 1 71 ? -14.687 0.632 13.711 1.00 96.12 71 GLN A O 1
ATOM 591 N N . THR A 1 72 ? -15.089 2.212 15.260 1.00 95.69 72 THR A N 1
ATOM 592 C CA . THR A 1 72 ? -14.876 3.348 14.356 1.00 95.69 72 THR A CA 1
ATOM 593 C C . THR A 1 72 ? -13.426 3.403 13.888 1.00 95.69 72 THR A C 1
ATOM 595 O O . THR A 1 72 ? -13.165 3.569 12.699 1.00 95.69 72 THR A O 1
ATOM 598 N N . GLU A 1 73 ? -12.474 3.221 14.802 1.00 92.38 73 GLU A N 1
ATOM 599 C CA . GLU A 1 73 ? -11.055 3.222 14.457 1.00 92.38 73 GLU A CA 1
ATOM 600 C C . GLU A 1 73 ? -10.682 2.079 13.502 1.00 92.38 73 GLU A C 1
ATOM 602 O O . GLU A 1 73 ? -9.996 2.318 12.508 1.00 92.38 73 GLU A O 1
ATOM 607 N N . LEU A 1 74 ? -11.174 0.861 13.757 1.00 94.25 74 LEU A N 1
ATOM 608 C CA . LEU A 1 74 ? -10.987 -0.290 12.868 1.00 94.25 74 LEU A CA 1
ATOM 609 C C . LEU A 1 74 ? -11.537 -0.009 11.472 1.00 94.25 74 LEU A C 1
ATOM 611 O O . LEU A 1 74 ? -10.831 -0.191 10.485 1.00 94.25 74 LEU A O 1
ATOM 615 N N . LYS A 1 75 ? -12.762 0.519 11.393 1.00 96.62 75 LYS A N 1
ATOM 616 C CA . LYS A 1 75 ? -13.376 0.890 10.119 1.00 96.62 75 LYS A CA 1
ATOM 617 C C . LYS A 1 75 ? -12.533 1.916 9.357 1.00 96.62 75 LYS A C 1
ATOM 619 O O . LYS A 1 75 ? -12.295 1.743 8.165 1.00 96.62 75 LYS A O 1
ATOM 624 N N . ASN A 1 76 ? -12.052 2.958 10.033 1.00 94.81 76 ASN A N 1
ATOM 625 C CA . ASN A 1 76 ? -11.201 3.972 9.406 1.00 94.81 76 ASN A CA 1
ATOM 626 C C . ASN A 1 76 ? -9.901 3.355 8.870 1.00 94.81 76 ASN A C 1
ATOM 628 O O . ASN A 1 76 ? -9.468 3.684 7.766 1.00 94.81 76 ASN A O 1
ATOM 632 N N . LYS A 1 77 ? -9.295 2.430 9.624 1.00 93.19 77 LYS A N 1
ATOM 633 C CA . LYS A 1 77 ? -8.088 1.712 9.200 1.00 93.19 77 LYS A CA 1
ATOM 634 C C . LYS A 1 77 ? -8.334 0.814 7.992 1.00 93.19 77 LYS A C 1
ATOM 636 O O . LYS A 1 77 ? -7.506 0.801 7.082 1.00 93.19 77 LYS A O 1
ATOM 641 N N . ASP A 1 78 ? -9.468 0.126 7.945 1.00 96.50 78 ASP A N 1
ATOM 642 C CA . ASP A 1 78 ? -9.856 -0.685 6.790 1.00 96.50 78 ASP A CA 1
ATOM 643 C C . ASP A 1 78 ? -10.056 0.185 5.538 1.00 96.50 78 ASP A C 1
ATOM 645 O O . ASP A 1 78 ? -9.564 -0.146 4.456 1.00 96.50 78 ASP A O 1
ATOM 649 N N . GLU A 1 79 ? -10.717 1.337 5.675 1.00 96.75 79 GLU A N 1
ATOM 650 C CA . GLU A 1 79 ? -10.906 2.294 4.578 1.00 96.75 79 GLU A CA 1
ATOM 651 C C . GLU A 1 79 ? -9.570 2.864 4.068 1.00 96.75 79 GLU A C 1
ATOM 653 O O . GLU A 1 79 ? -9.334 2.910 2.852 1.00 96.75 79 GLU A O 1
ATOM 658 N N . GLU A 1 80 ? -8.667 3.249 4.976 1.00 95.25 80 GLU A N 1
ATOM 659 C CA . GLU A 1 80 ? -7.301 3.677 4.646 1.00 95.25 80 GLU A CA 1
ATOM 660 C C . GLU A 1 80 ? -6.531 2.579 3.905 1.00 95.25 80 GLU A C 1
ATOM 662 O O . GLU A 1 80 ? -5.902 2.845 2.875 1.00 95.25 80 GLU A O 1
ATOM 667 N N . TYR A 1 81 ? -6.611 1.339 4.390 1.00 95.56 81 TYR A N 1
ATOM 668 C CA . TYR A 1 81 ? -5.924 0.199 3.798 1.00 95.56 81 TYR A CA 1
ATOM 669 C C . TYR A 1 81 ? -6.419 -0.091 2.378 1.00 95.56 81 TYR A C 1
ATOM 671 O O . TYR A 1 81 ? -5.617 -0.212 1.449 1.00 95.56 81 TYR A O 1
ATOM 679 N N . VAL A 1 82 ? -7.738 -0.111 2.162 1.00 97.38 82 VAL A N 1
ATOM 680 C CA . VAL A 1 82 ? -8.328 -0.289 0.825 1.00 97.38 82 VAL A CA 1
ATOM 681 C C . VAL A 1 82 ? -7.897 0.832 -0.121 1.00 97.38 82 VAL A C 1
ATOM 683 O O . VAL A 1 82 ? -7.582 0.575 -1.287 1.00 97.38 82 VAL A O 1
ATOM 686 N N . LYS A 1 83 ? -7.855 2.080 0.357 1.00 96.19 83 LYS A N 1
ATOM 687 C CA . LYS A 1 83 ? -7.375 3.215 -0.440 1.00 96.19 83 LYS A CA 1
ATOM 688 C C . LYS A 1 83 ? -5.905 3.047 -0.822 1.00 96.19 83 LYS A C 1
ATOM 690 O O . LYS A 1 83 ? -5.560 3.258 -1.984 1.00 96.19 83 LYS A O 1
ATOM 695 N N . MET A 1 84 ? -5.057 2.636 0.120 1.00 96.19 84 MET A N 1
ATOM 696 C CA . MET A 1 84 ? -3.648 2.352 -0.147 1.00 96.19 84 MET A CA 1
ATOM 697 C C . MET A 1 84 ? -3.468 1.240 -1.179 1.00 96.19 84 MET A C 1
ATOM 699 O O . MET A 1 84 ? -2.681 1.409 -2.104 1.00 96.19 84 MET A O 1
ATOM 703 N N . LEU A 1 85 ? -4.213 0.138 -1.068 1.00 95.69 85 LEU A N 1
ATOM 704 C CA . LEU A 1 85 ? -4.146 -0.957 -2.039 1.00 95.69 85 LEU A CA 1
ATOM 705 C C . LEU A 1 85 ? -4.533 -0.500 -3.449 1.00 95.69 85 LEU A C 1
ATOM 707 O O . LEU A 1 85 ? -3.855 -0.842 -4.416 1.00 95.69 85 LEU A O 1
ATOM 711 N N . LYS A 1 86 ? -5.591 0.310 -3.576 1.00 93.38 86 LYS A N 1
ATOM 712 C CA . LYS A 1 86 ? -5.991 0.889 -4.868 1.00 93.38 86 LYS A CA 1
ATOM 713 C C . LYS A 1 86 ? -4.900 1.784 -5.447 1.00 93.38 86 LYS A C 1
ATOM 715 O O . LYS A 1 86 ? -4.615 1.689 -6.638 1.00 93.38 86 LYS A O 1
ATOM 720 N N . GLN A 1 87 ? -4.276 2.614 -4.611 1.00 93.75 87 GLN A N 1
ATOM 721 C CA . GLN A 1 87 ? -3.167 3.462 -5.038 1.00 93.75 87 GLN A CA 1
ATOM 722 C C . GLN A 1 87 ? -1.973 2.623 -5.502 1.00 93.75 87 GLN A C 1
ATOM 724 O O . GLN A 1 87 ? -1.456 2.858 -6.584 1.00 93.75 87 GLN A O 1
ATOM 729 N N . GLN A 1 88 ? -1.585 1.596 -4.745 1.00 94.31 88 GLN A N 1
ATOM 730 C CA . GLN A 1 88 ? -0.491 0.699 -5.127 1.00 94.31 88 GLN A CA 1
ATOM 731 C C . GLN A 1 88 ? -0.774 -0.027 -6.445 1.00 94.31 88 GLN A C 1
ATOM 733 O O . GLN A 1 88 ? 0.111 -0.136 -7.293 1.00 94.31 88 GLN A O 1
ATOM 738 N N . ALA A 1 89 ? -2.007 -0.495 -6.646 1.00 91.56 89 ALA A N 1
ATOM 739 C CA . ALA A 1 89 ? -2.411 -1.115 -7.902 1.00 91.56 89 ALA A CA 1
ATOM 740 C C . ALA A 1 89 ? -2.279 -0.136 -9.083 1.00 91.56 89 ALA A C 1
ATOM 742 O O . ALA A 1 89 ? -1.730 -0.507 -10.121 1.00 91.56 89 ALA A O 1
ATOM 743 N N . ALA A 1 90 ? -2.713 1.116 -8.902 1.00 91.88 90 ALA A N 1
ATOM 744 C CA . ALA A 1 90 ? -2.557 2.179 -9.892 1.00 91.88 90 ALA A CA 1
ATOM 745 C C . ALA A 1 90 ? -1.081 2.538 -10.143 1.00 91.88 90 ALA A C 1
ATOM 747 O O . ALA A 1 90 ? -0.677 2.717 -11.289 1.00 91.88 90 ALA A O 1
ATOM 748 N N . ASP A 1 91 ? -0.252 2.591 -9.102 1.00 93.06 91 ASP A N 1
ATOM 749 C CA . ASP A 1 91 ? 1.169 2.926 -9.217 1.00 93.06 91 ASP A CA 1
ATOM 750 C C . ASP A 1 91 ? 1.953 1.834 -9.959 1.00 93.06 91 ASP A C 1
ATOM 752 O O . ASP A 1 91 ? 2.830 2.135 -10.770 1.00 93.06 91 ASP A O 1
ATOM 756 N N . ILE A 1 92 ? 1.634 0.559 -9.716 1.00 94.00 92 ILE A N 1
ATOM 757 C CA . ILE A 1 92 ? 2.304 -0.585 -10.349 1.00 94.00 92 ILE A CA 1
ATOM 758 C C . ILE A 1 92 ? 1.790 -0.796 -11.778 1.00 94.00 92 ILE A C 1
ATOM 760 O O . ILE A 1 92 ? 2.583 -0.822 -12.725 1.00 94.00 92 ILE A O 1
ATOM 764 N N . GLY A 1 93 ? 0.474 -0.963 -11.930 1.00 89.06 93 GLY A N 1
ATOM 765 C CA . GLY A 1 93 ? -0.170 -1.364 -13.183 1.00 89.06 93 GLY A CA 1
ATOM 766 C C . GLY A 1 93 ? -0.571 -0.203 -14.091 1.00 89.06 93 GLY A C 1
ATOM 767 O O . GLY A 1 93 ? -0.730 -0.396 -15.294 1.00 89.06 93 GLY A O 1
ATOM 768 N N . GLY A 1 94 ? -0.679 1.006 -13.544 1.00 88.94 94 GLY A N 1
ATOM 769 C CA . GLY A 1 94 ? -1.299 2.149 -14.206 1.00 88.94 94 GLY A CA 1
ATOM 770 C C . GLY A 1 94 ? -2.794 2.258 -13.904 1.00 88.94 94 GLY A C 1
ATOM 771 O O . GLY A 1 94 ? -3.435 1.312 -13.450 1.00 88.94 94 GLY A O 1
ATOM 772 N N . GLU A 1 95 ? -3.371 3.424 -14.175 1.00 87.94 95 GLU A N 1
ATOM 773 C CA . GLU A 1 95 ? -4.812 3.674 -14.044 1.00 87.94 95 GLU A CA 1
ATOM 774 C C . GLU A 1 95 ? -5.323 4.297 -15.344 1.00 87.94 95 GLU A C 1
ATOM 776 O O . GLU A 1 95 ? -4.651 5.128 -15.961 1.00 87.94 95 GLU A O 1
ATOM 781 N N . THR A 1 96 ? -6.525 3.901 -15.762 1.00 84.75 96 THR A N 1
ATOM 782 C CA . THR A 1 96 ? -7.224 4.537 -16.882 1.00 84.75 96 THR A CA 1
ATOM 783 C C . THR A 1 96 ? -8.282 5.476 -16.329 1.00 84.75 96 THR A C 1
ATOM 785 O O . THR A 1 96 ? -9.254 5.027 -15.726 1.00 84.75 96 THR A O 1
ATOM 788 N N . ARG A 1 97 ? -8.122 6.783 -16.549 1.00 83.88 97 ARG A N 1
ATOM 789 C CA . ARG A 1 97 ? -9.092 7.795 -16.118 1.00 83.88 97 ARG A CA 1
ATOM 790 C C . ARG A 1 97 ? -9.449 8.706 -17.288 1.00 83.88 97 ARG A C 1
ATOM 792 O O . ARG A 1 97 ? -8.580 9.331 -17.888 1.00 83.88 9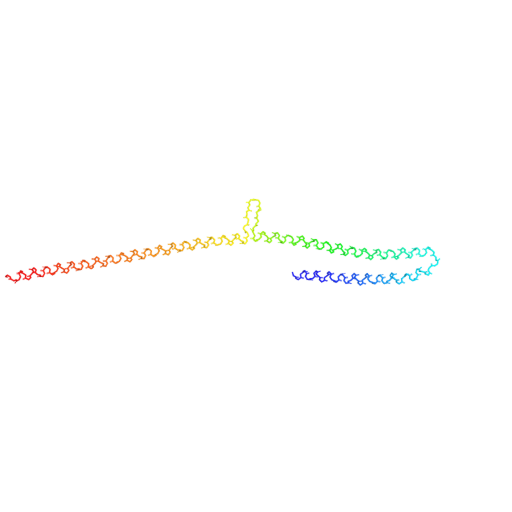7 ARG A O 1
ATOM 799 N N . GLY A 1 98 ? -10.740 8.768 -17.625 1.00 81.12 98 GLY A N 1
ATOM 800 C CA . GLY A 1 98 ? -11.249 9.630 -18.702 1.00 81.12 98 GLY A CA 1
ATOM 801 C C . GLY A 1 98 ? -10.648 9.321 -20.078 1.00 81.12 98 GLY A C 1
ATOM 802 O O . GLY A 1 98 ? -10.329 10.240 -20.824 1.00 81.12 98 GLY A O 1
ATOM 803 N N . GLY A 1 99 ? -10.412 8.039 -20.380 1.00 82.31 99 GLY A N 1
ATOM 804 C CA . GLY A 1 99 ? -9.786 7.596 -21.633 1.00 82.31 99 GLY A CA 1
ATOM 805 C C . GLY A 1 99 ? -8.265 7.785 -21.703 1.00 82.31 99 GLY A C 1
ATOM 806 O O . GLY A 1 99 ? -7.649 7.330 -22.662 1.00 82.31 99 GLY A O 1
ATOM 807 N N . LYS A 1 100 ? -7.636 8.406 -20.695 1.00 80.56 100 LYS A N 1
ATOM 808 C CA . LYS A 1 100 ? -6.175 8.506 -20.583 1.00 80.56 100 LYS A CA 1
ATOM 809 C C . LYS A 1 100 ? -5.642 7.391 -19.689 1.00 80.56 100 LYS A C 1
ATOM 811 O O . LYS A 1 100 ? -6.085 7.251 -18.550 1.00 80.56 100 LYS A O 1
ATOM 816 N N . VAL A 1 101 ? -4.689 6.620 -20.206 1.00 83.81 101 VAL A N 1
ATOM 817 C CA . VAL A 1 101 ? -3.970 5.584 -19.455 1.00 83.81 101 VAL A CA 1
ATOM 818 C C . VAL A 1 101 ? -2.690 6.202 -18.907 1.00 83.81 101 VAL A C 1
ATOM 820 O O . VAL A 1 101 ? -1.827 6.618 -19.678 1.00 83.81 101 VAL A O 1
ATOM 823 N N . SER A 1 102 ? -2.570 6.286 -17.585 1.00 85.00 102 SER A N 1
ATOM 824 C CA . SER A 1 102 ? -1.306 6.646 -16.946 1.00 85.00 102 SER A CA 1
ATOM 825 C C . SER A 1 102 ? -0.469 5.378 -16.784 1.00 85.00 102 SER A C 1
ATOM 827 O O . SER A 1 102 ? -0.938 4.449 -16.121 1.00 85.00 102 SER A O 1
ATOM 829 N N . PRO A 1 103 ? 0.736 5.289 -17.373 1.00 85.19 103 PRO A N 1
ATOM 830 C CA . PRO A 1 103 ? 1.580 4.122 -17.200 1.00 85.19 103 PRO A CA 1
ATOM 831 C C . PRO A 1 103 ? 2.096 4.073 -15.760 1.00 85.19 103 PRO A C 1
ATOM 833 O O . PRO A 1 103 ? 2.766 4.996 -15.283 1.00 85.19 103 PRO A O 1
ATOM 836 N N . GLY A 1 104 ? 1.803 2.969 -15.076 1.00 92.75 104 GLY A N 1
ATOM 837 C CA . GLY A 1 104 ? 2.455 2.632 -13.817 1.00 92.75 104 GLY A CA 1
ATOM 838 C C . GLY A 1 104 ? 3.935 2.307 -14.021 1.00 92.75 104 GLY A C 1
ATOM 839 O O . GLY A 1 104 ? 4.487 2.432 -15.120 1.00 92.75 104 GLY A O 1
ATOM 840 N N . ILE A 1 105 ? 4.589 1.844 -12.961 1.00 94.38 105 ILE A N 1
ATOM 841 C CA . ILE A 1 105 ? 5.999 1.436 -12.982 1.00 94.38 105 ILE A CA 1
ATOM 842 C C . ILE A 1 105 ? 6.254 0.419 -14.102 1.00 94.38 105 ILE A C 1
ATOM 844 O O . ILE A 1 105 ? 7.198 0.590 -14.870 1.00 94.38 105 ILE A O 1
ATOM 848 N N . ILE A 1 106 ? 5.375 -0.575 -14.274 1.00 93.12 106 ILE A N 1
ATOM 849 C CA . ILE A 1 106 ? 5.523 -1.597 -15.323 1.00 93.12 106 ILE A CA 1
ATOM 850 C C . ILE A 1 106 ? 5.472 -0.970 -16.724 1.00 93.12 106 ILE A C 1
ATOM 852 O O . ILE A 1 106 ? 6.284 -1.306 -17.588 1.00 93.12 106 ILE A O 1
ATOM 856 N N . GLY A 1 107 ? 4.546 -0.033 -16.952 1.00 93.06 107 GLY A N 1
ATOM 857 C CA . GLY A 1 107 ? 4.422 0.669 -18.231 1.00 93.06 107 GLY A CA 1
ATOM 858 C C . GLY A 1 107 ? 5.672 1.484 -18.564 1.00 93.06 107 GLY A C 1
ATOM 859 O O . GLY A 1 107 ? 6.200 1.377 -19.670 1.00 93.06 107 GLY A O 1
ATOM 860 N N . LYS A 1 108 ? 6.198 2.223 -17.581 1.00 94.56 108 LYS A N 1
ATOM 861 C CA . LYS A 1 108 ? 7.435 3.008 -17.722 1.00 94.56 108 LYS A CA 1
ATOM 862 C C . LYS A 1 108 ? 8.654 2.123 -17.980 1.00 94.56 108 LYS A C 1
ATOM 864 O O . LYS A 1 108 ? 9.455 2.434 -18.854 1.00 94.56 108 LYS A O 1
ATOM 869 N N . MET A 1 109 ? 8.778 1.000 -17.269 1.00 94.88 109 MET A N 1
ATOM 870 C CA . MET A 1 109 ? 9.861 0.035 -17.496 1.00 94.88 109 MET A CA 1
ATOM 871 C C . MET A 1 109 ? 9.814 -0.539 -18.915 1.00 94.88 109 MET A C 1
ATOM 873 O O . MET A 1 109 ? 10.848 -0.667 -19.569 1.00 94.88 109 MET A O 1
ATOM 877 N N . ARG A 1 110 ? 8.615 -0.843 -19.423 1.00 93.81 110 ARG A N 1
ATOM 878 C CA . ARG A 1 110 ? 8.434 -1.327 -20.796 1.00 93.81 110 ARG A CA 1
ATOM 879 C C . ARG A 1 110 ? 8.841 -0.279 -21.830 1.00 93.81 110 ARG A C 1
ATOM 881 O O . ARG A 1 110 ? 9.514 -0.611 -22.803 1.00 93.81 110 ARG A O 1
ATOM 888 N N . GLU A 1 111 ? 8.461 0.977 -21.619 1.00 94.50 111 GLU A N 1
ATOM 889 C CA . GLU A 1 111 ? 8.866 2.087 -22.484 1.00 94.50 111 GLU A CA 1
ATOM 890 C C . GLU A 1 111 ? 10.389 2.273 -22.489 1.00 94.50 111 GLU A C 1
ATOM 892 O O . GLU A 1 111 ? 10.996 2.328 -23.559 1.00 94.50 111 GLU A O 1
ATOM 897 N N . GLN A 1 112 ? 11.022 2.276 -21.312 1.00 96.44 112 GLN A N 1
ATOM 898 C CA . GLN A 1 112 ? 12.479 2.355 -21.185 1.00 96.44 112 GLN A CA 1
ATOM 899 C C . GLN A 1 112 ? 13.184 1.209 -21.917 1.00 96.44 112 GLN A C 1
ATOM 901 O O . GLN A 1 112 ? 14.137 1.455 -22.654 1.00 96.44 112 GLN A O 1
ATOM 906 N N . TYR A 1 113 ? 12.689 -0.025 -21.781 1.00 96.88 113 TYR A N 1
ATOM 907 C CA . TYR A 1 113 ? 13.225 -1.180 -22.501 1.00 96.88 113 TYR A CA 1
ATOM 908 C C . TYR A 1 113 ? 13.145 -1.001 -24.023 1.00 96.88 113 TYR A C 1
ATOM 910 O O . TYR A 1 113 ? 14.125 -1.231 -24.729 1.00 96.88 113 TYR A O 1
ATOM 918 N N . HIS A 1 114 ? 12.000 -0.554 -24.545 1.00 97.19 114 HIS A N 1
ATOM 919 C CA . HIS A 1 114 ? 11.836 -0.328 -25.982 1.00 97.19 114 HIS A CA 1
ATOM 920 C C . HIS A 1 114 ? 12.713 0.809 -26.512 1.00 97.19 114 HIS A C 1
ATOM 922 O O . HIS A 1 114 ? 13.196 0.736 -27.641 1.00 97.19 114 HIS A O 1
ATOM 928 N N . THR A 1 115 ? 12.919 1.860 -25.724 1.00 97.56 115 THR A N 1
ATOM 929 C CA . THR A 1 115 ? 13.839 2.947 -26.073 1.00 97.56 115 THR A CA 1
ATOM 930 C C . THR A 1 115 ? 15.281 2.454 -26.104 1.00 97.56 115 THR A C 1
ATOM 932 O O . THR A 1 115 ? 15.980 2.694 -27.084 1.00 97.56 115 THR A O 1
ATOM 935 N N . LEU A 1 116 ? 15.702 1.699 -25.087 1.00 97.50 116 LEU A N 1
ATOM 936 C CA . LEU A 1 116 ? 17.048 1.137 -25.025 1.00 97.50 116 LEU A CA 1
ATOM 937 C C . LEU A 1 116 ? 17.316 0.168 -26.181 1.00 97.50 116 LEU A C 1
ATOM 939 O O . LEU A 1 116 ? 18.366 0.232 -26.811 1.00 97.50 116 LEU A O 1
ATOM 943 N N . ARG A 1 117 ? 16.344 -0.690 -26.508 1.00 97.94 117 ARG A N 1
ATOM 944 C CA . ARG A 1 117 ? 16.447 -1.603 -27.649 1.00 97.94 117 ARG A CA 1
ATOM 945 C C . ARG A 1 117 ? 16.663 -0.848 -28.963 1.00 97.94 117 ARG A C 1
ATOM 947 O O . ARG A 1 117 ? 17.576 -1.198 -29.698 1.00 97.94 117 ARG A O 1
ATOM 954 N N . ARG A 1 118 ? 15.866 0.192 -29.230 1.00 98.00 118 ARG A N 1
ATOM 955 C CA . ARG A 1 118 ? 16.017 1.021 -30.440 1.00 98.00 118 ARG A CA 1
ATOM 956 C C . ARG A 1 118 ? 17.376 1.710 -30.500 1.00 98.00 118 ARG A C 1
ATOM 958 O O . ARG A 1 118 ? 17.962 1.808 -31.568 1.00 98.00 118 ARG A O 1
ATOM 965 N N . HIS A 1 119 ? 17.881 2.163 -29.356 1.00 98.00 119 HIS A N 1
ATOM 966 C CA . HIS A 1 119 ? 19.214 2.748 -29.279 1.00 98.00 119 HIS A CA 1
ATOM 967 C C . HIS A 1 119 ? 20.300 1.731 -29.644 1.00 98.00 119 HIS A C 1
ATOM 969 O O . HIS A 1 119 ? 21.191 2.054 -30.416 1.00 98.00 119 HIS A O 1
ATOM 975 N N . TYR A 1 120 ? 20.214 0.496 -29.139 1.00 97.62 120 TYR A N 1
ATOM 976 C CA . TYR A 1 120 ? 21.163 -0.556 -29.512 1.00 97.62 120 TYR A CA 1
ATOM 977 C C . TYR A 1 120 ? 21.065 -0.961 -30.982 1.00 97.62 120 TYR A C 1
ATOM 979 O O . TYR A 1 120 ? 22.098 -1.184 -31.601 1.00 97.62 120 TYR A O 1
ATOM 987 N N . GLU A 1 121 ? 19.854 -1.036 -31.540 1.00 97.75 121 GLU A N 1
ATOM 988 C CA . GLU A 1 121 ? 19.653 -1.285 -32.974 1.00 97.75 121 GLU A CA 1
ATOM 989 C C . GLU A 1 121 ? 20.347 -0.199 -33.807 1.00 97.75 121 GLU A C 1
ATOM 991 O O . GLU A 1 121 ? 21.148 -0.518 -34.678 1.00 97.75 121 GLU A O 1
ATOM 996 N N . HIS A 1 122 ? 20.145 1.072 -33.458 1.00 98.06 122 HIS A N 1
ATOM 997 C CA . HIS A 1 122 ? 20.793 2.184 -34.149 1.00 98.06 122 HIS A CA 1
ATOM 998 C C . HIS A 1 122 ? 22.322 2.173 -34.010 1.00 98.06 122 HIS A C 1
ATOM 1000 O O . HIS A 1 122 ? 23.036 2.353 -34.989 1.00 98.06 122 HIS A O 1
ATOM 1006 N N . GLN A 1 123 ? 22.841 1.909 -32.808 1.00 97.75 123 GLN A N 1
ATOM 1007 C CA . GLN A 1 123 ? 24.286 1.801 -32.595 1.00 97.75 123 GLN A CA 1
ATOM 1008 C C . GLN A 1 123 ? 24.913 0.669 -33.414 1.00 97.75 123 GLN A C 1
ATOM 1010 O O . GLN A 1 123 ? 26.051 0.794 -33.857 1.00 97.75 123 GLN A O 1
ATOM 1015 N N . LEU A 1 124 ? 24.194 -0.440 -33.606 1.00 97.75 124 LEU A N 1
ATOM 1016 C CA . LEU A 1 124 ? 24.671 -1.542 -34.436 1.00 97.75 124 LEU A CA 1
ATOM 1017 C C . LEU A 1 124 ? 24.772 -1.113 -35.906 1.00 97.75 124 LEU A C 1
ATOM 1019 O O . LEU A 1 124 ? 25.803 -1.348 -36.528 1.00 97.75 124 LEU A O 1
ATOM 1023 N N . GLU A 1 125 ? 23.749 -0.427 -36.423 1.00 97.88 125 GLU A N 1
ATOM 1024 C CA . GLU A 1 125 ? 23.748 0.127 -37.785 1.00 97.88 125 GLU A CA 1
ATOM 1025 C C . GLU A 1 125 ? 24.911 1.111 -38.002 1.00 97.88 125 GLU A C 1
ATOM 1027 O O . GLU A 1 125 ? 25.587 1.062 -39.027 1.00 97.88 125 GLU A O 1
ATOM 1032 N N . GLU A 1 126 ? 25.188 1.984 -37.027 1.00 97.88 126 GLU A N 1
ATOM 1033 C CA . GLU A 1 126 ? 26.319 2.920 -37.087 1.00 97.88 126 GLU A CA 1
ATOM 1034 C C . GLU A 1 126 ? 27.672 2.195 -37.135 1.00 97.88 126 GLU A C 1
ATOM 1036 O O . GLU A 1 126 ? 28.561 2.580 -37.899 1.00 97.88 126 GLU A O 1
ATOM 1041 N N . ILE A 1 127 ? 27.832 1.132 -36.339 1.00 97.69 127 ILE A N 1
ATOM 1042 C CA . ILE A 1 127 ? 29.042 0.301 -36.332 1.00 97.69 127 ILE A CA 1
ATOM 1043 C C . ILE A 1 127 ? 29.216 -0.404 -37.682 1.00 97.69 127 ILE A C 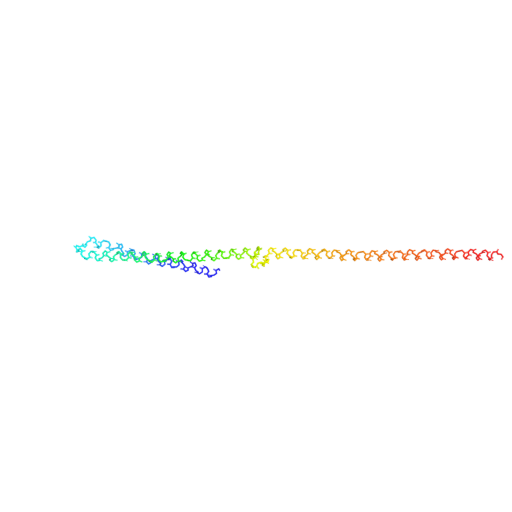1
ATOM 1045 O O . ILE A 1 127 ? 30.315 -0.403 -38.238 1.00 97.69 127 ILE A O 1
ATOM 1049 N N . GLU A 1 128 ? 28.148 -0.988 -38.225 1.00 97.75 128 GLU A N 1
ATOM 1050 C CA . GLU A 1 128 ? 28.173 -1.658 -39.528 1.00 97.75 128 GLU A CA 1
ATOM 1051 C C . GLU A 1 128 ? 28.550 -0.682 -40.649 1.00 97.75 128 GLU A C 1
ATOM 1053 O O . GLU A 1 128 ? 29.465 -0.967 -41.424 1.00 97.75 128 GLU A O 1
ATOM 1058 N N . ALA A 1 129 ? 27.941 0.505 -40.680 1.00 97.75 129 ALA A N 1
ATOM 1059 C CA . ALA A 1 129 ? 28.263 1.540 -41.660 1.00 97.75 129 ALA A CA 1
ATOM 1060 C C . ALA A 1 129 ? 29.734 1.991 -41.576 1.00 97.75 129 ALA A C 1
ATOM 1062 O O . ALA A 1 129 ? 30.386 2.198 -42.604 1.00 97.75 129 ALA A O 1
ATOM 1063 N N . ALA A 1 130 ? 30.283 2.113 -40.363 1.00 98.00 130 ALA A N 1
ATOM 1064 C CA . ALA A 1 130 ? 31.692 2.444 -40.166 1.00 98.00 130 ALA A CA 1
ATOM 1065 C C . ALA A 1 130 ? 32.623 1.343 -40.707 1.00 98.00 130 ALA A C 1
ATOM 1067 O O . ALA A 1 130 ? 33.587 1.653 -41.412 1.00 98.00 130 ALA A O 1
ATOM 1068 N N . PHE A 1 131 ? 32.312 0.068 -40.447 1.00 97.69 131 PHE A N 1
ATOM 1069 C CA . PHE A 1 131 ? 33.083 -1.060 -40.979 1.00 97.69 131 PHE A CA 1
ATOM 1070 C C . PHE A 1 131 ? 33.004 -1.164 -42.505 1.00 97.69 131 PHE A C 1
ATOM 1072 O O . PHE A 1 131 ? 34.005 -1.473 -43.155 1.00 97.69 131 PHE A O 1
ATOM 1079 N N . GLU A 1 132 ? 31.841 -0.903 -43.102 1.00 97.69 132 GLU A N 1
ATOM 1080 C CA . GLU A 1 132 ? 31.697 -0.878 -44.559 1.00 97.69 132 GLU A CA 1
ATOM 1081 C C . GLU A 1 132 ? 32.540 0.231 -45.193 1.00 97.69 132 GLU A C 1
ATOM 1083 O O . GLU A 1 132 ? 33.216 -0.013 -46.198 1.00 97.69 132 GLU A O 1
ATOM 1088 N N . ALA A 1 133 ? 32.553 1.421 -44.587 1.00 97.56 133 ALA A N 1
ATOM 1089 C CA . ALA A 1 133 ? 33.378 2.537 -45.037 1.00 97.56 133 ALA A CA 1
ATOM 1090 C C . ALA A 1 133 ? 34.879 2.217 -44.932 1.00 97.56 133 ALA A C 1
ATOM 1092 O O . ALA A 1 133 ? 35.618 2.411 -45.900 1.00 97.56 133 ALA A O 1
ATOM 1093 N N . GLU A 1 134 ? 35.325 1.663 -43.801 1.00 97.44 134 GLU A N 1
ATOM 1094 C CA . GLU A 1 134 ? 36.715 1.236 -43.600 1.00 97.44 134 GLU A CA 1
ATOM 1095 C C . GLU A 1 134 ? 37.118 0.161 -44.623 1.00 97.44 134 GLU A C 1
ATOM 1097 O O . GLU A 1 134 ? 38.176 0.239 -45.253 1.00 97.44 134 GLU A O 1
ATOM 1102 N N . ARG A 1 135 ? 36.240 -0.817 -44.870 1.00 97.38 135 ARG A N 1
ATOM 1103 C CA . ARG A 1 135 ? 36.468 -1.859 -45.875 1.00 97.38 135 ARG A CA 1
ATOM 1104 C C . ARG A 1 135 ? 36.559 -1.286 -47.288 1.00 97.38 135 ARG A C 1
ATOM 1106 O O . ARG A 1 135 ? 37.416 -1.722 -48.058 1.00 97.38 135 ARG A O 1
ATOM 1113 N N . ALA A 1 136 ? 35.682 -0.351 -47.650 1.00 97.44 136 ALA A N 1
ATOM 1114 C CA . ALA A 1 136 ? 35.711 0.301 -48.956 1.00 97.44 136 ALA A CA 1
ATOM 1115 C C . ALA A 1 136 ? 37.025 1.067 -49.163 1.00 97.44 136 ALA A C 1
ATOM 1117 O O . ALA A 1 136 ? 37.647 0.945 -50.220 1.00 97.44 136 ALA A O 1
ATOM 1118 N N . GLU A 1 137 ? 37.485 1.775 -48.134 1.00 97.38 137 GLU A N 1
ATOM 1119 C CA . GLU A 1 137 ? 38.751 2.503 -48.153 1.00 97.38 137 GLU A CA 1
ATOM 1120 C C . GLU A 1 137 ? 39.959 1.562 -48.276 1.00 97.38 137 GLU A C 1
ATOM 1122 O O . GLU A 1 137 ? 40.844 1.786 -49.104 1.00 97.38 137 GLU A O 1
ATOM 1127 N N . HIS A 1 138 ? 39.968 0.448 -47.537 1.00 97.44 138 HIS A N 1
ATOM 1128 C CA . HIS A 1 138 ? 41.006 -0.575 -47.677 1.00 97.44 138 HIS A CA 1
ATOM 1129 C C . HIS A 1 138 ? 41.053 -1.183 -49.081 1.00 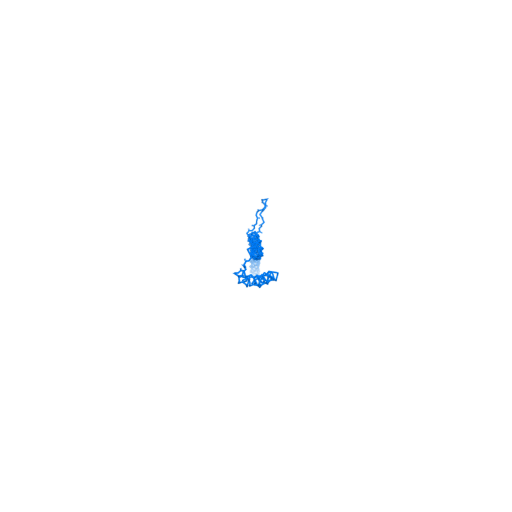97.44 138 HIS A C 1
ATOM 1131 O O . HIS A 1 138 ? 42.136 -1.367 -49.637 1.00 97.44 138 HIS A O 1
ATOM 1137 N N . LEU A 1 139 ? 39.896 -1.492 -49.674 1.00 96.88 139 LEU A N 1
ATOM 1138 C CA . LEU A 1 139 ? 39.834 -2.019 -51.038 1.00 96.88 139 LEU A CA 1
ATOM 1139 C C . LEU A 1 139 ? 40.317 -0.994 -52.066 1.00 96.88 139 LEU A C 1
ATOM 1141 O O . LEU A 1 139 ? 41.032 -1.372 -52.995 1.00 96.88 139 LEU A O 1
ATOM 1145 N N . ARG A 1 140 ? 39.962 0.285 -51.891 1.00 97.31 140 ARG A N 1
ATOM 1146 C CA . ARG A 1 140 ? 40.436 1.384 -52.740 1.00 97.31 140 ARG A CA 1
ATOM 1147 C C . ARG A 1 140 ? 41.958 1.477 -52.698 1.00 97.31 140 ARG A C 1
ATOM 1149 O O . ARG A 1 140 ? 42.589 1.424 -53.748 1.00 97.31 140 ARG A O 1
ATOM 1156 N N . LYS A 1 141 ? 42.539 1.518 -51.497 1.00 97.38 141 LYS A N 1
ATOM 1157 C CA . LYS A 1 141 ? 43.991 1.586 -51.311 1.00 97.38 141 LYS A CA 1
ATOM 1158 C C . LYS A 1 141 ? 44.711 0.384 -51.926 1.00 97.38 141 LYS A C 1
ATOM 1160 O O . LYS A 1 141 ? 45.650 0.561 -52.687 1.00 97.38 141 LYS A O 1
ATOM 1165 N N . ASN A 1 142 ? 44.229 -0.834 -51.673 1.00 96.31 142 ASN A N 1
ATOM 1166 C CA . ASN A 1 142 ? 44.831 -2.035 -52.257 1.00 96.31 142 ASN A CA 1
ATOM 1167 C C . ASN A 1 142 ? 44.774 -2.023 -53.791 1.00 96.31 142 ASN A C 1
ATOM 1169 O O . ASN A 1 142 ? 45.690 -2.512 -54.445 1.00 96.31 142 ASN A O 1
ATOM 1173 N N . LYS A 1 143 ? 43.692 -1.494 -54.374 1.00 96.94 143 LYS A N 1
ATOM 1174 C CA . LYS A 1 143 ? 43.563 -1.359 -55.825 1.00 96.94 143 LYS A CA 1
ATOM 1175 C C . LYS A 1 143 ? 44.581 -0.359 -56.380 1.00 96.94 143 LYS A C 1
ATOM 1177 O O . LYS A 1 143 ? 45.236 -0.678 -57.365 1.00 96.94 143 LYS A O 1
ATOM 1182 N N . GLU A 1 144 ? 44.734 0.791 -55.730 1.00 96.94 144 GLU A N 1
ATOM 1183 C CA . GLU A 1 144 ? 45.733 1.807 -56.090 1.00 96.94 144 GLU A CA 1
ATOM 1184 C C . GLU A 1 144 ? 47.159 1.250 -56.000 1.00 96.94 144 GLU A C 1
ATOM 1186 O O . GLU A 1 144 ? 47.928 1.387 -56.949 1.00 96.94 144 GLU A O 1
ATOM 1191 N N . ASP A 1 145 ? 47.482 0.526 -54.924 1.00 96.75 145 ASP A N 1
ATOM 1192 C CA . ASP A 1 145 ? 48.788 -0.119 -54.747 1.00 96.75 145 ASP A CA 1
ATOM 1193 C C . ASP A 1 145 ? 49.063 -1.150 -55.864 1.00 96.75 145 ASP A C 1
ATOM 1195 O O . ASP A 1 145 ? 50.174 -1.239 -56.394 1.00 96.75 145 ASP A O 1
ATOM 1199 N N . ILE A 1 146 ? 48.050 -1.933 -56.259 1.00 96.06 146 ILE A N 1
ATOM 1200 C CA . ILE A 1 146 ? 48.154 -2.897 -57.365 1.00 96.06 146 ILE A CA 1
ATOM 1201 C C . ILE A 1 146 ? 48.387 -2.176 -58.700 1.00 96.06 146 ILE A C 1
ATOM 1203 O O . ILE A 1 146 ? 49.267 -2.583 -59.460 1.00 96.06 146 ILE A O 1
ATOM 1207 N N . GLU A 1 147 ? 47.620 -1.124 -58.992 1.00 96.06 147 GLU A N 1
ATOM 1208 C CA . GLU A 1 147 ? 47.767 -0.322 -60.213 1.00 96.06 147 GLU A CA 1
ATOM 1209 C C . GLU A 1 147 ? 49.168 0.306 -60.297 1.00 96.06 147 GLU A C 1
ATOM 1211 O O . GLU A 1 147 ? 49.827 0.201 -61.332 1.00 96.06 147 GLU A O 1
ATOM 1216 N N . GLU A 1 148 ? 49.684 0.850 -59.191 1.00 95.94 148 GLU A N 1
ATOM 1217 C CA . GLU A 1 148 ? 51.040 1.403 -59.124 1.00 95.94 148 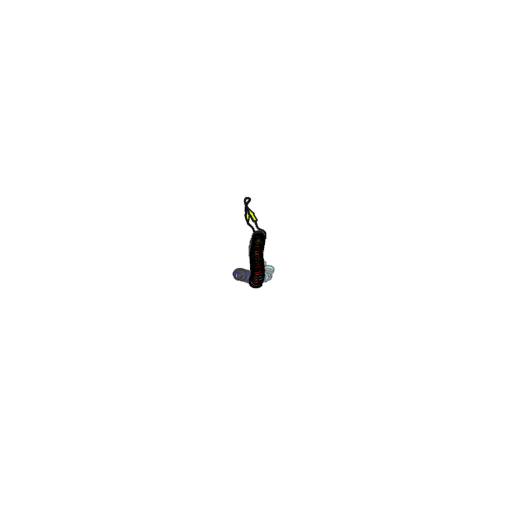GLU A CA 1
ATOM 1218 C C . GLU A 1 148 ? 52.113 0.337 -59.409 1.00 95.94 148 GLU A C 1
ATOM 1220 O O . GLU A 1 148 ? 53.076 0.585 -60.140 1.00 95.94 148 GLU A O 1
ATOM 1225 N N . LEU A 1 149 ? 51.959 -0.873 -58.861 1.00 95.44 149 LEU A N 1
ATOM 1226 C CA . LEU A 1 149 ? 52.879 -1.983 -59.123 1.00 95.44 149 LEU A CA 1
ATOM 1227 C C . LEU A 1 149 ? 52.848 -2.435 -60.589 1.00 95.44 149 LEU A C 1
ATOM 1229 O O . LEU A 1 149 ? 53.901 -2.769 -61.144 1.00 95.44 149 LEU A O 1
ATOM 1233 N N . PHE A 1 150 ? 51.673 -2.441 -61.226 1.00 94.31 150 PHE A N 1
ATOM 1234 C CA . PHE A 1 150 ? 51.549 -2.748 -62.651 1.00 94.31 150 PHE A CA 1
ATOM 1235 C C . PHE A 1 150 ? 52.211 -1.682 -63.527 1.00 94.31 150 PHE A C 1
ATOM 1237 O O . PHE A 1 150 ? 52.958 -2.044 -64.437 1.00 94.31 150 PHE A O 1
ATOM 1244 N N . GLU A 1 151 ? 52.024 -0.396 -63.228 1.00 94.19 151 GLU A N 1
ATOM 1245 C CA . GLU A 1 151 ? 52.687 0.684 -63.969 1.00 94.19 151 GLU A CA 1
ATOM 1246 C C . GLU A 1 151 ? 54.210 0.656 -63.787 1.00 94.19 151 GLU A C 1
ATOM 1248 O O . GLU A 1 151 ? 54.959 0.770 -64.758 1.00 94.19 151 GLU A O 1
ATOM 1253 N N . LYS A 1 152 ? 54.706 0.389 -62.570 1.00 93.56 152 LYS A N 1
ATOM 1254 C CA . LYS A 1 152 ? 56.147 0.185 -62.332 1.00 93.56 152 LYS A CA 1
ATOM 1255 C C . LYS A 1 152 ? 56.706 -0.973 -63.155 1.00 93.56 152 LYS A C 1
ATOM 1257 O O . LYS A 1 152 ? 57.778 -0.838 -63.742 1.00 93.56 152 LYS A O 1
ATOM 1262 N N . ARG A 1 153 ? 55.994 -2.106 -63.215 1.00 92.12 153 ARG A N 1
ATOM 1263 C CA . ARG A 1 153 ? 56.395 -3.248 -64.051 1.00 92.12 153 ARG A CA 1
ATOM 1264 C C . ARG A 1 153 ? 56.454 -2.852 -65.522 1.00 92.12 153 ARG A C 1
ATOM 1266 O O . ARG A 1 153 ? 57.456 -3.126 -66.172 1.00 92.12 153 ARG A O 1
ATOM 1273 N N . ARG A 1 154 ? 55.413 -2.189 -66.023 1.00 91.69 154 ARG A N 1
ATOM 1274 C CA . ARG A 1 154 ? 55.337 -1.745 -67.414 1.00 91.69 154 ARG A CA 1
ATOM 1275 C C . ARG A 1 154 ? 56.495 -0.816 -67.773 1.00 91.69 154 ARG A C 1
ATOM 1277 O O . ARG A 1 154 ? 57.148 -1.030 -68.788 1.00 91.69 154 ARG A O 1
ATOM 1284 N N . HIS A 1 155 ? 56.801 0.160 -66.920 1.00 91.31 155 HIS A N 1
ATOM 1285 C CA . HIS A 1 155 ? 57.947 1.045 -67.119 1.00 91.31 155 HIS A CA 1
ATOM 1286 C C . HIS A 1 155 ? 59.282 0.294 -67.146 1.00 91.31 155 HIS A C 1
ATOM 1288 O O . HIS A 1 155 ? 60.129 0.598 -67.986 1.00 91.31 155 HIS A O 1
ATOM 1294 N N . MET A 1 156 ? 59.473 -0.698 -66.269 1.00 88.31 156 MET A N 1
ATOM 1295 C CA . MET A 1 156 ? 60.670 -1.543 -66.303 1.00 88.31 156 MET A CA 1
ATOM 1296 C C . MET A 1 156 ? 60.762 -2.322 -67.621 1.00 88.31 156 MET A C 1
ATOM 1298 O O . MET A 1 156 ? 61.790 -2.245 -68.288 1.00 88.31 156 MET A O 1
ATOM 1302 N N . GLU A 1 157 ? 59.688 -2.987 -68.051 1.00 88.38 157 GLU A N 1
ATOM 1303 C CA . GLU A 1 157 ? 59.646 -3.741 -69.314 1.00 88.38 157 GLU A CA 1
ATOM 1304 C C . GLU A 1 157 ? 59.909 -2.845 -70.542 1.00 88.38 157 GLU A C 1
ATOM 1306 O O . GLU A 1 157 ? 60.667 -3.219 -71.440 1.00 88.38 157 GLU A O 1
ATOM 1311 N N . GLU A 1 158 ? 59.344 -1.634 -70.572 1.00 85.12 158 GLU A N 1
ATOM 1312 C CA . GLU A 1 158 ? 59.607 -0.633 -71.615 1.00 85.12 158 GLU A CA 1
ATOM 1313 C C . GLU A 1 158 ? 61.077 -0.184 -71.610 1.00 85.12 158 GLU A C 1
ATOM 1315 O O . GLU A 1 158 ? 61.694 -0.065 -72.673 1.00 85.12 158 GLU A O 1
ATOM 1320 N N . SER A 1 159 ? 61.662 0.022 -70.425 1.00 82.50 159 SER A N 1
ATOM 1321 C CA . SER A 1 159 ? 63.063 0.426 -70.279 1.00 82.50 159 SER A CA 1
ATOM 1322 C C . SER A 1 159 ? 64.039 -0.676 -70.704 1.00 82.50 159 SER A C 1
ATOM 1324 O O . SER A 1 159 ? 64.980 -0.396 -71.447 1.00 82.50 159 SER A O 1
ATOM 1326 N N . GLU A 1 160 ? 63.760 -1.937 -70.359 1.00 82.62 160 GLU A N 1
ATOM 1327 C CA . GLU A 1 160 ? 64.531 -3.094 -70.824 1.00 82.62 160 GLU A CA 1
ATOM 1328 C C . GLU A 1 160 ? 64.433 -3.254 -72.346 1.00 82.62 160 GLU A C 1
ATOM 1330 O O . GLU A 1 160 ? 65.402 -3.618 -73.018 1.00 82.62 160 GLU A O 1
ATOM 1335 N N . PHE A 1 161 ? 63.258 -2.990 -72.926 1.00 77.25 161 PHE A N 1
ATOM 1336 C CA . PHE A 1 161 ? 63.073 -3.045 -74.373 1.00 77.25 161 PHE A CA 1
ATOM 1337 C C . PHE A 1 161 ? 63.876 -1.950 -75.090 1.00 77.25 161 PHE A C 1
ATOM 1339 O O . PHE A 1 161 ? 64.491 -2.210 -76.129 1.00 77.25 161 PHE A O 1
ATOM 1346 N N . LEU A 1 162 ? 63.893 -0.735 -74.533 1.00 76.88 162 LEU A N 1
ATOM 1347 C CA . LEU A 1 162 ? 64.706 0.385 -75.009 1.00 76.88 162 LEU A CA 1
ATOM 1348 C C . LEU A 1 162 ? 66.204 0.080 -74.914 1.00 76.88 162 LEU A C 1
ATOM 1350 O O . LEU A 1 162 ? 66.929 0.347 -75.872 1.00 76.88 162 LEU A O 1
ATOM 1354 N N . GLU A 1 163 ? 66.658 -0.514 -73.812 1.00 80.81 163 GLU A N 1
ATOM 1355 C CA . GLU A 1 163 ? 68.053 -0.914 -73.612 1.00 80.81 163 GLU A CA 1
ATOM 1356 C C . GLU A 1 163 ? 68.479 -1.973 -74.635 1.00 80.81 163 GLU A C 1
ATOM 1358 O O . GLU A 1 163 ? 69.416 -1.745 -75.399 1.00 80.81 163 GLU A O 1
ATOM 1363 N N . LYS A 1 164 ? 67.704 -3.056 -74.785 1.00 80.75 164 LYS A N 1
ATOM 1364 C CA . LYS A 1 164 ? 67.941 -4.085 -75.815 1.00 80.75 164 LYS A CA 1
ATOM 1365 C C . LYS A 1 164 ? 67.914 -3.515 -77.234 1.00 80.75 164 LYS A C 1
ATOM 1367 O O . LYS A 1 164 ? 68.585 -4.028 -78.130 1.00 80.75 164 LYS A O 1
ATOM 1372 N N . ARG A 1 165 ? 67.121 -2.470 -77.494 1.00 74.06 165 ARG A N 1
ATOM 1373 C CA . ARG A 1 165 ? 67.114 -1.784 -78.795 1.00 74.06 165 ARG A CA 1
ATOM 1374 C C . ARG A 1 165 ? 68.382 -0.957 -79.005 1.00 74.06 165 ARG A C 1
ATOM 1376 O O . ARG A 1 165 ? 68.958 -1.050 -80.084 1.00 74.06 165 ARG A O 1
ATOM 1383 N N . GLN A 1 166 ? 68.836 -0.223 -77.993 1.00 76.19 166 GLN A N 1
ATOM 1384 C CA . GLN A 1 166 ? 70.094 0.525 -78.052 1.00 76.19 166 GLN A CA 1
ATOM 1385 C C . GLN A 1 166 ? 71.312 -0.395 -78.181 1.00 76.19 166 GLN A C 1
ATOM 1387 O O . GLN A 1 166 ? 72.230 -0.074 -78.926 1.00 76.19 166 GLN A O 1
ATOM 1392 N N . GLU A 1 167 ? 71.327 -1.549 -77.512 1.00 76.88 167 GLU A N 1
ATOM 1393 C CA . GLU A 1 167 ? 72.387 -2.552 -77.675 1.00 76.88 167 GLU A CA 1
ATOM 1394 C C . GLU A 1 167 ? 72.453 -3.086 -79.109 1.00 76.88 167 GLU A C 1
ATOM 1396 O O . GLU A 1 167 ? 73.540 -3.207 -79.670 1.00 76.88 167 GLU A O 1
ATOM 1401 N N . ARG A 1 168 ? 71.296 -3.330 -79.743 1.00 72.19 168 ARG A N 1
ATOM 1402 C CA . ARG A 1 168 ? 71.245 -3.692 -81.168 1.00 72.19 168 ARG A CA 1
ATOM 1403 C C . ARG A 1 168 ? 71.766 -2.575 -82.068 1.00 72.19 168 ARG A C 1
ATOM 1405 O O . ARG A 1 168 ? 72.472 -2.875 -83.016 1.00 72.19 168 ARG A O 1
ATOM 1412 N N . GLU A 1 169 ? 71.440 -1.317 -81.779 1.00 66.69 169 GLU A N 1
ATOM 1413 C CA . GLU A 1 169 ? 71.905 -0.156 -82.556 1.00 66.69 169 GLU A CA 1
ATOM 1414 C C . GLU A 1 169 ? 73.407 0.136 -82.360 1.00 66.69 169 GLU A C 1
ATOM 1416 O O . GLU A 1 169 ? 74.046 0.632 -83.280 1.00 66.69 169 GLU A O 1
ATOM 1421 N N . ARG A 1 170 ? 73.996 -0.202 -81.202 1.00 64.88 170 ARG A N 1
ATOM 1422 C CA . ARG A 1 170 ? 75.446 -0.084 -80.929 1.00 64.88 170 ARG A CA 1
ATOM 1423 C C . ARG A 1 170 ? 76.275 -1.264 -81.453 1.00 64.88 170 ARG A C 1
ATOM 1425 O O . ARG A 1 170 ? 77.499 -1.176 -81.470 1.00 64.88 170 ARG A O 1
ATOM 1432 N N . GLY A 1 171 ? 75.623 -2.367 -81.819 1.00 57.84 171 GLY A N 1
ATOM 1433 C CA . GLY A 1 171 ? 76.245 -3.561 -82.396 1.00 57.84 171 GLY A CA 1
ATOM 1434 C C . GLY A 1 171 ? 76.391 -3.538 -83.924 1.00 57.84 171 GLY A C 1
ATOM 1435 O O . GLY A 1 171 ? 76.757 -4.570 -84.486 1.00 57.84 171 GLY A O 1
ATOM 1436 N N . PHE A 1 172 ? 76.092 -2.408 -84.577 1.00 45.62 172 PHE A N 1
ATOM 1437 C CA . PHE A 1 172 ? 76.312 -2.149 -86.006 1.00 45.62 172 PHE A CA 1
ATOM 1438 C C . PHE A 1 172 ? 77.461 -1.164 -86.227 1.00 45.62 172 PHE A C 1
ATOM 1440 O O . PHE A 1 172 ? 77.543 -0.171 -85.470 1.00 45.62 172 PHE A O 1
#